Protein AF-A0A3M0YVA6-F1 (afdb_monomer)

Foldseek 3Di:
DAEAEAEQCAQVVVVVVVVVVVCVVVPGDAYEYAENLHFDHDHSPNSLVVCVVGHDAYAYDPLLCVLLPNDPLVVDDPVRSVRSVVRNVVDDPVSSVVSVPHHYD

Secondary structure (DSSP, 8-state):
--EEEE---TT-HHHHHHHHHHHHHHT-SEEEE-S--SSSSS-HHHHHHHHHHH--EE---HHHHHHTTSS-GGGS-HHHHHHHHHHHTT--HHHHHHHHHS---

Sequence (105 aa):
MRYALVSDLHANIQAWNAVFQDILNIGVDQIVSLGDIVGYGPDPMRVIESCYANVHHFVMGNHDAAACGKMPLKRFSTDSRQIINWTSRQLDDAAIDFLSEQPFV

pLDDT: mean 97.02, std 2.72, range [74.62, 98.69]

Solvent-accessible surface area (backbone atoms only — not comparable to full-atom values): 5646 Å² total; per-residue (Å²): 138,44,75,44,81,45,61,67,46,20,4,35,49,70,62,48,51,54,53,50,52,50,45,60,74,72,63,54,75,43,32,34,38,59,18,17,51,32,40,84,31,93,34,40,59,63,30,48,56,51,41,70,76,67,45,74,42,64,32,39,17,72,48,30,31,35,38,48,66,77,34,72,60,85,81,48,56,75,67,55,37,53,37,32,58,54,44,39,71,66,50,51,71,69,56,33,50,56,52,58,71,37,54,74,130

Nearest PDB structures (foldseek):
  3qfo-assembly1_B  TM=7.700E-01  e=6.243E-06  Streptococcus pneumoniae R6
  2qjc-assembly1_A  TM=7.863E-01  e=1.488E-05  Trypanosoma brucei
  1g5b-assembly2_B  TM=5.453E-01  e=7.390E-05  Lambdavirus lambda
  6uuq-assembly1_A  TM=6.346E-01  e=1.950E-03  Homo sapiens
  1fjm-assembly2_B  TM=5.665E-01  e=6.697E-04  Oryctolagus cuniculus

Structure (mmCIF, N/CA/C/O backbone):
data_AF-A0A3M0YVA6-F1
#
_entry.id   AF-A0A3M0YVA6-F1
#
loop_
_atom_site.group_PDB
_atom_site.id
_atom_site.type_symbol
_atom_site.label_atom_id
_atom_site.label_alt_id
_atom_site.label_comp_id
_atom_site.label_asym_id
_atom_site.label_entity_id
_atom_site.label_seq_id
_atom_site.pdbx_PDB_ins_code
_atom_site.Cartn_x
_atom_site.Cartn_y
_atom_site.Cartn_z
_atom_site.occupancy
_atom_site.B_iso_or_equiv
_atom_site.auth_seq_id
_atom_site.auth_comp_id
_atom_site.auth_asym_id
_atom_site.auth_atom_id
_atom_site.pdbx_PDB_model_num
ATOM 1 N N . MET A 1 1 ? -20.168 4.556 15.934 1.00 90.62 1 MET A N 1
ATOM 2 C CA . MET A 1 1 ? -19.361 3.926 14.880 1.00 90.62 1 MET A CA 1
ATOM 3 C C . MET A 1 1 ? -18.387 4.955 14.332 1.00 90.62 1 MET A C 1
ATOM 5 O O . MET A 1 1 ? -18.834 6.016 13.906 1.00 90.62 1 MET A O 1
ATOM 9 N N . ARG A 1 2 ? -17.084 4.699 14.435 1.00 96.75 2 ARG A N 1
ATOM 10 C CA . ARG A 1 2 ? -15.983 5.571 14.014 1.00 96.75 2 ARG A CA 1
ATOM 11 C C . ARG A 1 2 ? -15.180 4.876 12.922 1.00 96.75 2 ARG A C 1
ATOM 13 O O . ARG A 1 2 ? -14.794 3.723 13.089 1.00 96.75 2 ARG A O 1
ATOM 20 N N . TYR A 1 3 ? -14.906 5.606 11.848 1.00 98.31 3 TYR A N 1
ATOM 21 C CA . TYR A 1 3 ? -14.086 5.141 10.736 1.00 98.31 3 TYR A CA 1
ATOM 22 C C . TYR A 1 3 ? -12.761 5.896 10.717 1.00 98.31 3 TYR A C 1
ATOM 24 O O . TYR A 1 3 ? -12.751 7.117 10.879 1.00 98.31 3 TYR A O 1
ATOM 32 N N . ALA A 1 4 ? -11.669 5.178 10.475 1.00 98.44 4 ALA A N 1
ATOM 33 C CA . ALA A 1 4 ? -10.410 5.765 10.042 1.00 98.44 4 ALA A CA 1
ATOM 34 C C . ALA A 1 4 ? -10.303 5.655 8.519 1.00 98.44 4 ALA A C 1
ATOM 36 O O . ALA A 1 4 ? -10.457 4.569 7.963 1.00 98.44 4 ALA A O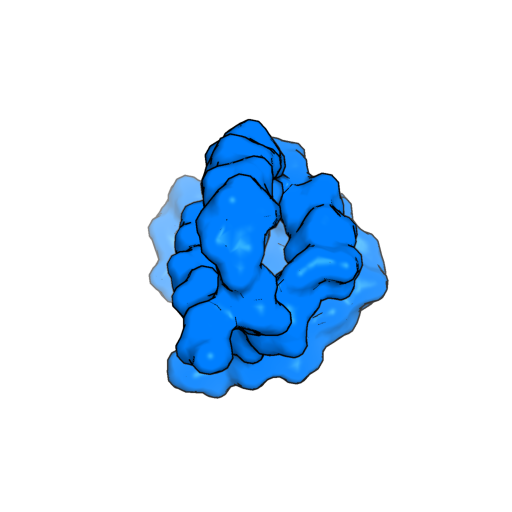 1
ATOM 37 N N . LEU A 1 5 ? -10.037 6.780 7.861 1.00 98.31 5 LEU A N 1
ATOM 38 C CA . LEU A 1 5 ? -9.733 6.842 6.435 1.00 98.31 5 LEU A CA 1
ATOM 39 C C . LEU A 1 5 ? -8.232 7.072 6.294 1.00 98.31 5 LEU A C 1
ATOM 41 O O . LEU A 1 5 ? -7.707 8.035 6.853 1.00 98.31 5 LEU A O 1
ATOM 45 N N . VAL A 1 6 ? -7.556 6.191 5.566 1.00 98.38 6 VAL A N 1
ATOM 46 C CA . VAL A 1 6 ? -6.124 6.299 5.259 1.00 98.38 6 VAL A CA 1
ATOM 47 C C . VAL A 1 6 ? -5.920 6.250 3.753 1.00 98.38 6 VAL A C 1
ATOM 49 O O . VAL A 1 6 ? -6.734 5.670 3.048 1.00 98.38 6 VAL A O 1
ATOM 52 N N . SER A 1 7 ? -4.875 6.892 3.246 1.00 97.88 7 SER A N 1
ATOM 53 C CA . SER A 1 7 ? -4.600 7.019 1.810 1.00 97.88 7 SER A CA 1
ATOM 54 C C . SER A 1 7 ? -3.106 7.212 1.596 1.00 97.88 7 SER A C 1
ATOM 56 O O . SER A 1 7 ? -2.421 7.633 2.533 1.00 97.88 7 SER A O 1
ATOM 58 N N . ASP A 1 8 ? -2.623 6.930 0.387 1.00 98.12 8 ASP A N 1
ATOM 59 C CA . ASP A 1 8 ? -1.268 7.270 -0.065 1.00 98.12 8 ASP A CA 1
ATOM 60 C C . ASP A 1 8 ? -0.183 6.712 0.873 1.00 98.12 8 ASP A C 1
ATOM 62 O O . ASP A 1 8 ? 0.791 7.384 1.225 1.00 98.12 8 ASP A O 1
ATOM 66 N N . LEU A 1 9 ? -0.358 5.460 1.313 1.00 98.06 9 LEU A N 1
ATOM 67 C CA . LEU A 1 9 ? 0.606 4.795 2.196 1.00 98.06 9 LEU A CA 1
ATOM 68 C C . LEU A 1 9 ? 1.959 4.634 1.496 1.00 98.06 9 LEU A C 1
ATOM 70 O O . LEU A 1 9 ? 3.001 4.685 2.149 1.00 98.06 9 LEU A O 1
ATOM 74 N N . HIS A 1 10 ? 1.939 4.420 0.178 1.00 98.31 10 HIS A N 1
ATOM 75 C CA . HIS A 1 10 ? 3.096 4.344 -0.701 1.00 98.31 10 HIS A CA 1
ATOM 76 C C . HIS A 1 10 ? 4.220 3.475 -0.146 1.00 98.31 10 HIS A C 1
ATOM 78 O O . HIS A 1 10 ? 5.370 3.903 -0.114 1.00 98.31 10 HIS A O 1
ATOM 84 N N . ALA A 1 11 ? 3.907 2.257 0.298 1.00 98.19 11 ALA A N 1
ATOM 85 C CA . ALA A 1 11 ? 4.885 1.302 0.819 1.00 98.19 11 ALA A CA 1
ATOM 86 C C . ALA A 1 11 ? 5.754 1.848 1.980 1.00 98.19 11 ALA A C 1
ATOM 88 O O . ALA A 1 11 ? 6.854 1.351 2.236 1.00 98.19 11 ALA A O 1
ATOM 89 N N . ASN A 1 12 ? 5.278 2.878 2.688 1.00 98.50 12 ASN A 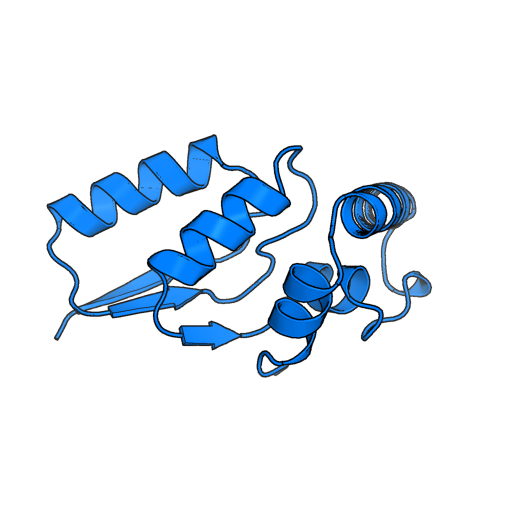N 1
ATOM 90 C CA . ASN A 1 12 ? 5.957 3.481 3.828 1.00 98.50 12 ASN A CA 1
ATOM 91 C C . ASN A 1 12 ? 5.498 2.809 5.127 1.00 98.50 12 ASN A C 1
ATOM 93 O O . ASN A 1 12 ? 4.570 3.261 5.803 1.00 98.50 12 ASN A O 1
ATOM 97 N N . ILE A 1 13 ? 6.163 1.709 5.481 1.00 98.38 13 ILE A N 1
ATOM 98 C CA . ILE A 1 13 ? 5.803 0.916 6.660 1.00 98.38 13 ILE A CA 1
ATOM 99 C C . ILE A 1 13 ? 5.946 1.705 7.968 1.00 98.38 13 ILE A C 1
ATOM 101 O O . ILE A 1 13 ? 5.184 1.494 8.908 1.00 98.38 13 ILE A O 1
ATOM 105 N N . GLN A 1 14 ? 6.888 2.645 8.043 1.00 98.38 14 GLN A N 1
ATOM 106 C CA . GLN A 1 14 ? 7.119 3.465 9.230 1.00 98.38 14 GLN A CA 1
ATOM 107 C C . GLN A 1 14 ? 5.955 4.438 9.453 1.00 98.38 14 GLN A C 1
ATOM 109 O O . GLN A 1 14 ? 5.453 4.538 10.573 1.00 98.38 14 GLN A O 1
ATOM 114 N N . ALA A 1 15 ? 5.497 5.112 8.391 1.00 98.38 15 ALA A N 1
ATOM 115 C CA . ALA A 1 15 ? 4.338 6.000 8.450 1.00 98.38 15 ALA A CA 1
ATOM 116 C C . ALA A 1 15 ? 3.050 5.226 8.752 1.00 98.38 15 ALA A C 1
ATOM 118 O O . ALA A 1 15 ? 2.284 5.638 9.624 1.00 98.38 15 ALA A O 1
ATOM 119 N N . TRP A 1 16 ? 2.843 4.079 8.093 1.00 98.56 16 TRP A N 1
ATOM 120 C CA . TRP A 1 16 ? 1.688 3.224 8.359 1.00 98.56 16 TRP A CA 1
ATOM 121 C C . TRP A 1 16 ? 1.646 2.761 9.817 1.00 98.56 16 TRP A C 1
ATOM 123 O O . TRP A 1 16 ? 0.623 2.931 10.471 1.00 98.56 16 TRP A O 1
ATOM 133 N N . ASN A 1 17 ? 2.758 2.266 10.367 1.00 98.56 17 ASN A N 1
ATOM 134 C CA . ASN A 1 17 ? 2.808 1.814 11.759 1.00 98.56 17 ASN A CA 1
ATOM 135 C C . ASN A 1 17 ? 2.484 2.936 12.757 1.00 98.56 17 ASN A C 1
ATOM 137 O O . ASN A 1 17 ? 1.788 2.691 13.741 1.00 98.56 17 ASN A O 1
ATOM 141 N N . ALA A 1 18 ? 2.971 4.157 12.511 1.00 98.69 18 ALA A N 1
ATOM 142 C CA . ALA A 1 18 ? 2.686 5.302 13.373 1.00 98.69 18 ALA A CA 1
ATOM 143 C C . ALA A 1 18 ? 1.187 5.644 13.374 1.00 98.69 18 ALA A C 1
ATOM 145 O O . ALA A 1 18 ? 0.568 5.710 14.434 1.00 98.69 18 ALA A O 1
ATOM 146 N N . VAL A 1 19 ? 0.588 5.777 12.187 1.00 98.38 19 VAL A N 1
ATOM 147 C CA . VAL A 1 19 ? -0.844 6.085 12.043 1.00 98.38 19 VAL A CA 1
ATOM 148 C C . VAL A 1 19 ? -1.711 4.944 12.573 1.00 98.38 19 VAL A C 1
ATOM 150 O O . VAL A 1 19 ? -2.708 5.184 13.248 1.00 98.38 19 VAL A O 1
ATOM 153 N N . PHE A 1 20 ? -1.331 3.694 12.313 1.00 98.50 20 PHE A N 1
ATOM 154 C CA . PHE A 1 20 ? -2.060 2.530 12.797 1.00 98.50 20 PHE A CA 1
ATOM 155 C C . PHE A 1 20 ? -2.082 2.469 14.328 1.00 98.50 20 PHE A C 1
ATOM 157 O O . PHE A 1 20 ? -3.129 2.201 14.916 1.00 98.50 20 PHE A O 1
ATOM 164 N N . GLN A 1 21 ? -0.972 2.800 14.992 1.00 98.44 21 GLN A N 1
ATOM 165 C CA . GLN A 1 21 ? -0.942 2.878 16.451 1.00 98.44 21 GLN A CA 1
ATOM 166 C C . GLN A 1 21 ? -1.897 3.953 16.992 1.00 98.44 21 GLN A C 1
ATOM 168 O O . GLN A 1 21 ? -2.599 3.709 17.976 1.00 98.44 21 GLN A O 1
ATOM 173 N N . ASP A 1 22 ? -1.973 5.116 16.343 1.00 98.31 22 ASP A N 1
ATOM 174 C CA . ASP A 1 22 ? -2.922 6.169 16.720 1.00 98.31 22 ASP A CA 1
ATOM 175 C C . ASP A 1 22 ? -4.374 5.721 16.522 1.00 98.31 22 ASP A C 1
ATOM 177 O O . ASP A 1 22 ? -5.222 5.935 17.392 1.00 98.31 22 ASP A O 1
ATOM 181 N N . ILE A 1 23 ? -4.654 5.031 15.415 1.00 98.38 23 ILE A N 1
ATOM 182 C CA . ILE A 1 23 ? -5.963 4.441 15.123 1.00 98.38 23 ILE A CA 1
ATOM 183 C C . ILE A 1 23 ? -6.388 3.467 16.235 1.00 98.38 23 ILE A C 1
ATOM 185 O O . ILE A 1 23 ? -7.525 3.543 16.716 1.00 98.38 23 ILE A O 1
ATOM 189 N N . LEU A 1 24 ? -5.478 2.591 16.678 1.00 97.12 24 LEU A N 1
ATOM 190 C CA . LEU A 1 24 ? -5.725 1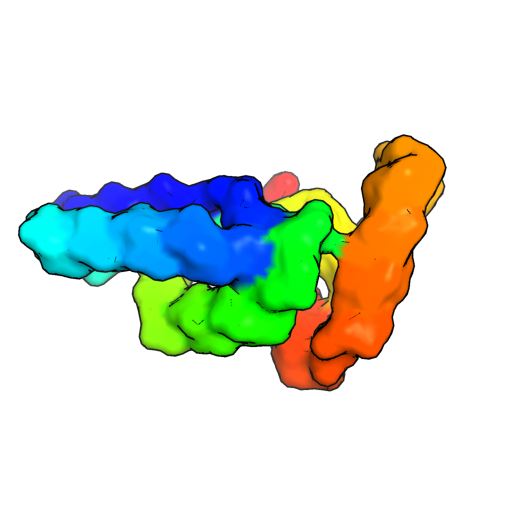.662 17.785 1.00 97.12 24 LEU A CA 1
ATOM 191 C C . LEU A 1 24 ? -5.996 2.405 19.100 1.00 97.12 24 LEU A C 1
ATOM 193 O O . LEU A 1 24 ? -6.935 2.061 19.816 1.00 97.12 24 LEU A O 1
ATOM 197 N N . ASN A 1 25 ? -5.223 3.452 19.399 1.00 98.19 25 ASN A N 1
ATOM 198 C CA . ASN A 1 25 ? -5.380 4.245 20.622 1.00 98.19 25 ASN A CA 1
ATOM 199 C C . ASN A 1 25 ? -6.715 5.012 20.667 1.00 98.19 25 ASN A C 1
ATOM 201 O O . ASN A 1 25 ? -7.297 5.183 21.738 1.00 98.19 25 ASN A O 1
ATOM 205 N N . ILE A 1 26 ? -7.216 5.473 19.516 1.00 97.75 26 ILE A N 1
ATOM 206 C CA . ILE A 1 26 ? -8.512 6.165 19.397 1.00 97.75 26 ILE A CA 1
ATOM 207 C C . ILE A 1 26 ? -9.694 5.192 19.563 1.00 97.75 26 ILE A C 1
ATOM 209 O O . ILE A 1 26 ? -10.796 5.622 19.931 1.00 97.75 26 ILE A O 1
ATOM 213 N N . GLY A 1 27 ? -9.479 3.899 19.296 1.00 96.31 27 GLY A N 1
ATOM 214 C CA . GLY A 1 27 ? -10.515 2.869 19.326 1.00 96.31 27 GLY A CA 1
ATOM 215 C C . GLY A 1 27 ? -11.533 3.055 18.202 1.00 96.31 27 GLY A C 1
ATOM 216 O O . GLY A 1 27 ? -12.723 3.235 18.467 1.00 96.31 27 GLY A O 1
ATOM 217 N N . VAL A 1 28 ? -11.070 3.099 16.947 1.00 97.88 28 VAL A N 1
ATOM 218 C CA . VAL A 1 28 ? -11.978 3.121 15.787 1.00 97.88 28 VAL A CA 1
ATOM 219 C C . VAL A 1 28 ? -12.604 1.747 15.557 1.00 97.88 28 VAL A C 1
ATOM 221 O O . VAL A 1 28 ? -12.014 0.725 15.892 1.00 97.88 28 VAL A O 1
ATOM 224 N N . ASP A 1 29 ? -13.783 1.726 14.940 1.00 98.06 29 ASP A N 1
ATOM 225 C CA . ASP A 1 29 ? -14.501 0.482 14.665 1.00 98.06 29 ASP A CA 1
ATOM 226 C C . ASP A 1 29 ? -14.082 -0.140 13.330 1.00 98.06 29 ASP A C 1
ATOM 228 O O . ASP A 1 29 ? -14.129 -1.356 13.185 1.00 98.06 29 ASP A O 1
ATOM 232 N N . GLN A 1 30 ? -13.726 0.682 12.337 1.00 98.44 30 GLN A N 1
ATOM 233 C CA . GLN A 1 30 ? -13.435 0.254 10.966 1.00 98.44 30 GLN A CA 1
ATOM 234 C C . GLN A 1 30 ? -12.334 1.124 10.349 1.00 98.44 30 GLN A C 1
ATOM 236 O O . GLN A 1 30 ? -12.268 2.332 10.598 1.00 98.44 30 GLN A O 1
ATOM 241 N N . ILE A 1 31 ? -11.502 0.525 9.497 1.00 98.69 31 ILE A N 1
ATOM 242 C CA . ILE A 1 31 ? -10.442 1.219 8.753 1.00 98.69 31 ILE A CA 1
ATOM 243 C C . ILE A 1 31 ? -10.692 1.036 7.260 1.00 98.69 31 ILE A C 1
ATOM 245 O O . ILE A 1 31 ? -10.901 -0.087 6.801 1.00 98.69 31 ILE A O 1
ATOM 249 N N . VAL A 1 32 ? -10.644 2.134 6.515 1.00 98.56 32 VAL A N 1
ATOM 250 C CA . VAL A 1 32 ? -10.808 2.165 5.063 1.00 98.56 32 VAL A CA 1
ATOM 251 C C . VAL A 1 32 ? -9.547 2.753 4.445 1.00 98.56 32 VAL A C 1
ATOM 253 O O . VAL A 1 32 ? -9.166 3.874 4.783 1.00 98.56 32 VAL A O 1
ATOM 256 N N . SER A 1 33 ? -8.916 2.010 3.541 1.00 98.25 33 SER A N 1
ATOM 257 C CA . SER A 1 33 ? -7.828 2.526 2.714 1.00 98.25 33 SER A CA 1
ATOM 258 C C . SER A 1 33 ? -8.371 3.052 1.390 1.00 98.25 33 SER A C 1
ATOM 260 O O . SER A 1 33 ? -9.144 2.375 0.710 1.00 98.25 33 SER A O 1
ATOM 262 N N . LEU A 1 34 ? -7.958 4.263 1.030 1.00 98.12 34 LEU A N 1
ATOM 263 C CA . LEU A 1 34 ? -8.299 4.937 -0.218 1.00 98.12 34 LEU A CA 1
ATOM 264 C C . LEU A 1 34 ? -7.313 4.624 -1.354 1.00 98.12 34 LEU A C 1
ATOM 266 O O . LEU A 1 34 ? -7.420 5.199 -2.435 1.00 98.12 34 LEU A O 1
ATOM 270 N N . GLY A 1 35 ? -6.403 3.678 -1.118 1.00 97.38 35 GLY A N 1
ATOM 271 C CA . GLY A 1 35 ? -5.474 3.173 -2.115 1.00 97.38 35 GLY A CA 1
ATOM 272 C C . GLY A 1 35 ? -4.099 3.820 -2.044 1.00 97.38 35 GLY A C 1
ATOM 273 O O . GLY A 1 35 ? -3.726 4.449 -1.050 1.00 97.38 35 GLY A O 1
ATOM 274 N N . ASP A 1 36 ? -3.332 3.573 -3.101 1.00 98.06 36 ASP A N 1
ATOM 275 C CA . ASP A 1 36 ? -1.899 3.835 -3.186 1.00 98.06 36 ASP A CA 1
ATOM 276 C C . ASP A 1 36 ? -1.169 3.205 -1.991 1.00 98.06 36 ASP A C 1
ATOM 278 O O . ASP A 1 36 ? -0.323 3.811 -1.331 1.00 98.06 36 ASP A O 1
ATOM 282 N N . ILE A 1 37 ? -1.524 1.944 -1.713 1.00 98.31 37 ILE A N 1
ATOM 283 C CA . ILE A 1 37 ? -0.889 1.097 -0.697 1.00 98.31 37 ILE A CA 1
ATOM 284 C C . ILE A 1 37 ? 0.579 0.896 -1.060 1.00 98.31 37 ILE A C 1
ATOM 286 O O . ILE A 1 37 ? 1.453 0.966 -0.192 1.00 98.31 37 ILE A O 1
ATOM 290 N N . VAL A 1 38 ? 0.856 0.686 -2.348 1.00 98.19 38 VAL A N 1
ATOM 291 C CA . VAL A 1 38 ? 2.213 0.580 -2.885 1.00 98.19 38 VAL A CA 1
ATOM 292 C C . VAL A 1 38 ? 2.649 1.855 -3.610 1.00 98.19 38 VAL A C 1
ATOM 294 O O . VAL A 1 38 ? 1.869 2.777 -3.849 1.00 98.19 38 VAL A O 1
ATOM 297 N N . GLY A 1 39 ? 3.935 1.951 -3.946 1.00 94.44 39 GLY A N 1
ATOM 298 C CA . GLY A 1 39 ? 4.476 3.104 -4.658 1.00 94.44 39 GLY A CA 1
ATOM 299 C C . GLY A 1 39 ? 5.911 3.404 -4.259 1.00 94.44 39 GLY A C 1
ATOM 300 O O . GLY A 1 39 ? 6.794 2.584 -4.456 1.00 94.44 39 GLY A O 1
ATOM 301 N N . TYR A 1 40 ? 6.148 4.610 -3.753 1.00 95.31 40 TYR A N 1
ATOM 302 C CA . TYR A 1 40 ? 7.493 5.174 -3.597 1.00 95.31 40 TYR A CA 1
ATOM 303 C C . TYR A 1 40 ? 8.353 4.534 -2.503 1.00 95.31 40 TYR A C 1
ATOM 305 O O . TYR A 1 40 ? 9.580 4.604 -2.574 1.00 95.31 40 TYR A O 1
ATOM 313 N N . GLY A 1 41 ? 7.731 3.957 -1.481 1.00 96.12 41 GLY A N 1
ATOM 314 C CA . GLY A 1 41 ? 8.409 3.390 -0.326 1.00 96.12 41 GLY A CA 1
ATOM 315 C C . GLY A 1 41 ? 9.051 2.025 -0.593 1.00 96.12 41 GLY A C 1
ATOM 316 O O . GLY A 1 41 ? 8.677 1.312 -1.525 1.00 96.12 41 GLY A O 1
ATOM 317 N N . PRO A 1 42 ? 10.031 1.643 0.238 1.00 96.75 42 PRO A N 1
ATOM 318 C CA . PRO A 1 42 ? 10.851 0.459 0.006 1.00 96.75 42 PRO A CA 1
ATOM 319 C C . PRO A 1 42 ? 10.220 -0.849 0.508 1.00 96.75 42 PRO A C 1
ATOM 321 O O . PRO A 1 42 ? 10.768 -1.913 0.235 1.00 96.75 42 PRO A O 1
ATOM 324 N N . ASP A 1 43 ? 9.102 -0.801 1.239 1.00 98.12 43 ASP A N 1
ATOM 325 C CA . ASP A 1 43 ? 8.540 -1.959 1.947 1.00 98.12 43 ASP A CA 1
ATOM 326 C C . ASP A 1 43 ? 7.116 -2.338 1.461 1.00 98.12 43 ASP A C 1
ATOM 328 O O . ASP A 1 43 ? 6.202 -2.457 2.283 1.00 98.12 43 ASP A O 1
ATOM 332 N N . PRO A 1 44 ? 6.869 -2.544 0.146 1.00 98.19 44 PRO A N 1
ATOM 333 C CA . PRO A 1 44 ? 5.513 -2.748 -0.374 1.00 98.19 44 PRO A CA 1
ATOM 334 C C . PRO A 1 44 ? 4.832 -3.989 0.209 1.00 98.19 44 PRO A C 1
ATOM 336 O O . PRO A 1 44 ? 3.686 -3.900 0.641 1.00 98.19 44 PRO A O 1
ATOM 339 N N . MET A 1 45 ? 5.547 -5.115 0.308 1.00 98.44 45 MET A N 1
ATOM 340 C CA . MET A 1 45 ? 4.984 -6.354 0.858 1.00 98.44 45 MET A CA 1
ATOM 341 C C . MET A 1 45 ? 4.597 -6.209 2.329 1.00 98.44 45 MET A C 1
ATOM 343 O O . MET A 1 45 ? 3.502 -6.602 2.712 1.00 98.44 45 MET A O 1
ATOM 347 N N . ARG A 1 46 ? 5.431 -5.556 3.148 1.00 98.44 46 ARG A N 1
ATOM 348 C CA . ARG A 1 46 ? 5.130 -5.369 4.577 1.00 98.44 46 ARG A CA 1
ATOM 349 C C . ARG A 1 46 ? 3.899 -4.495 4.794 1.00 98.44 46 ARG A C 1
ATOM 351 O O . ARG A 1 46 ? 3.138 -4.729 5.732 1.00 98.44 46 ARG A O 1
ATOM 358 N N . VAL A 1 47 ? 3.720 -3.474 3.954 1.00 98.62 47 VAL A N 1
ATOM 359 C CA . VAL A 1 47 ? 2.526 -2.626 4.008 1.00 98.62 47 VAL A CA 1
ATOM 360 C C . VAL A 1 47 ? 1.300 -3.411 3.551 1.00 98.62 47 VAL A C 1
ATOM 362 O O . VAL A 1 47 ? 0.305 -3.390 4.267 1.00 98.62 47 VAL A O 1
ATOM 365 N N . ILE A 1 48 ? 1.373 -4.160 2.444 1.00 98.38 48 ILE A N 1
ATOM 366 C CA . ILE A 1 48 ? 0.264 -5.014 1.983 1.00 98.38 48 ILE A CA 1
ATOM 367 C C . ILE A 1 48 ? -0.140 -6.021 3.061 1.00 98.38 48 ILE A C 1
ATOM 369 O O . ILE A 1 48 ? -1.313 -6.074 3.410 1.00 98.38 48 ILE A O 1
ATOM 373 N N . GLU A 1 49 ? 0.805 -6.774 3.627 1.00 98.38 49 GLU A N 1
ATOM 374 C CA . GLU A 1 49 ? 0.537 -7.769 4.674 1.00 98.38 49 GLU A CA 1
ATOM 375 C C . GLU A 1 49 ? -0.153 -7.139 5.890 1.00 98.38 49 GLU A C 1
ATOM 377 O O . GLU A 1 49 ? -1.145 -7.659 6.405 1.00 98.38 49 GLU A O 1
ATOM 382 N N . SER A 1 50 ? 0.349 -5.986 6.341 1.00 98.31 50 SER A N 1
ATOM 383 C CA . SER A 1 50 ? -0.230 -5.280 7.479 1.00 98.31 50 SER A CA 1
ATOM 384 C C . SER A 1 50 ? -1.617 -4.724 7.162 1.00 98.31 50 SER A C 1
ATOM 386 O O . SER A 1 50 ? -2.533 -4.860 7.974 1.00 98.31 50 SER A O 1
ATOM 388 N N . CYS A 1 51 ? -1.806 -4.135 5.982 1.00 98.06 51 CYS A N 1
ATOM 389 C CA . CYS A 1 51 ? -3.106 -3.658 5.540 1.00 98.06 51 CYS A CA 1
ATOM 390 C C . CYS A 1 51 ? -4.104 -4.809 5.414 1.00 98.06 51 CYS A C 1
ATOM 392 O O . CYS A 1 51 ? -5.193 -4.710 5.962 1.00 98.06 51 CYS A O 1
ATOM 394 N N . TYR A 1 52 ? -3.725 -5.916 4.781 1.00 96.69 52 TYR A N 1
ATOM 395 C CA . TYR A 1 52 ? -4.567 -7.101 4.632 1.00 96.69 52 TYR A CA 1
ATOM 396 C C . TYR A 1 52 ? -5.061 -7.637 5.984 1.00 96.69 52 TYR A C 1
ATOM 398 O O . TYR A 1 52 ? -6.216 -8.030 6.117 1.00 96.69 52 TYR A O 1
ATOM 406 N N . ALA A 1 53 ? -4.208 -7.609 7.012 1.00 97.69 53 ALA A N 1
ATOM 407 C CA . ALA A 1 53 ? -4.564 -8.086 8.345 1.00 97.69 53 ALA A CA 1
ATOM 408 C C . ALA A 1 53 ? -5.450 -7.121 9.159 1.00 97.69 53 ALA A C 1
ATOM 410 O O . ALA A 1 53 ? -6.116 -7.568 10.091 1.00 97.69 53 ALA A O 1
ATOM 411 N N . ASN A 1 54 ? -5.434 -5.814 8.868 1.00 97.94 54 ASN A N 1
ATOM 412 C CA . ASN A 1 54 ? -5.984 -4.797 9.782 1.00 97.94 54 ASN A CA 1
ATOM 413 C C . ASN A 1 54 ? -6.985 -3.819 9.144 1.00 97.94 54 ASN A C 1
ATOM 415 O O . ASN A 1 54 ? -7.777 -3.191 9.849 1.00 97.94 54 ASN A O 1
ATOM 419 N N . VAL A 1 55 ? -6.954 -3.647 7.825 1.00 98.38 55 VAL A N 1
ATOM 420 C CA . VAL A 1 55 ? -7.837 -2.738 7.089 1.00 98.38 55 VAL A CA 1
ATOM 421 C C . VAL A 1 55 ? -9.061 -3.509 6.600 1.00 98.38 55 VAL A C 1
ATOM 423 O O . VAL A 1 55 ? -8.961 -4.636 6.132 1.00 98.38 55 VAL A O 1
ATOM 426 N N . HIS A 1 56 ? -10.236 -2.898 6.738 1.00 98.38 56 HIS A N 1
ATOM 427 C CA . HIS A 1 56 ? -11.521 -3.568 6.527 1.00 98.38 56 HIS A CA 1
ATOM 428 C C . HIS A 1 56 ? -12.038 -3.389 5.101 1.00 98.38 56 HIS A C 1
ATOM 430 O O . HIS A 1 56 ? -12.699 -4.268 4.550 1.00 98.38 56 HIS A O 1
ATOM 436 N N . HIS A 1 57 ? -11.759 -2.227 4.511 1.00 98.00 57 HIS A N 1
ATOM 437 C CA . HIS A 1 57 ? -12.225 -1.867 3.181 1.00 98.00 57 HIS A CA 1
ATOM 438 C C . HIS A 1 57 ? -11.127 -1.156 2.406 1.00 98.00 57 HIS A C 1
ATOM 440 O O . HIS A 1 57 ? -10.348 -0.388 2.972 1.00 98.00 57 HIS A O 1
ATOM 446 N N . PHE A 1 58 ? -11.118 -1.373 1.099 1.00 98.25 58 PHE A N 1
ATOM 447 C CA . PHE A 1 58 ? -10.128 -0.815 0.200 1.00 98.25 58 PHE A CA 1
ATOM 448 C C . PHE A 1 58 ? -10.812 -0.242 -1.031 1.00 98.25 58 PHE A C 1
ATOM 450 O O . PHE A 1 58 ? -11.801 -0.791 -1.522 1.00 98.25 58 PHE A O 1
ATOM 457 N N . VAL A 1 59 ? -10.237 0.827 -1.556 1.00 97.81 59 VAL A N 1
ATOM 458 C CA . VAL A 1 59 ? -10.294 1.125 -2.983 1.00 97.81 59 VAL A CA 1
ATOM 459 C C . VAL A 1 59 ? -8.872 1.139 -3.526 1.00 97.81 59 VAL A C 1
ATOM 461 O O . VAL A 1 59 ? -7.908 1.341 -2.790 1.00 97.81 59 VAL A O 1
ATOM 464 N N . MET A 1 60 ? -8.747 0.856 -4.811 1.00 97.12 60 MET A N 1
ATOM 465 C CA . MET A 1 60 ? -7.477 0.795 -5.514 1.00 97.12 60 MET A CA 1
ATOM 466 C C . MET A 1 60 ? -7.027 2.206 -5.893 1.00 97.12 60 MET A C 1
ATOM 468 O O . MET A 1 60 ? -7.795 2.962 -6.489 1.00 97.12 60 MET A O 1
ATOM 472 N N . GLY A 1 61 ? -5.775 2.544 -5.594 1.00 97.44 61 GLY A N 1
ATOM 473 C CA . GLY A 1 61 ? -5.152 3.765 -6.096 1.00 97.44 61 GLY A CA 1
ATOM 474 C C . GLY A 1 61 ? -4.545 3.572 -7.487 1.00 97.44 61 GLY A C 1
ATOM 475 O O . GLY A 1 61 ? -4.465 2.458 -8.018 1.00 97.44 61 GLY A O 1
ATOM 476 N N . ASN A 1 62 ? -4.099 4.651 -8.128 1.00 97.38 62 ASN A N 1
ATOM 477 C CA . ASN A 1 62 ? -3.473 4.548 -9.447 1.00 97.38 62 ASN A CA 1
ATOM 478 C C . ASN A 1 62 ? -2.120 3.825 -9.392 1.00 97.38 62 ASN A C 1
ATOM 480 O O . ASN A 1 62 ? -1.794 3.112 -10.344 1.00 97.38 62 ASN A O 1
ATOM 484 N N . HIS A 1 63 ? -1.343 3.972 -8.316 1.00 97.44 63 HIS A N 1
ATOM 485 C CA . HIS A 1 63 ? -0.091 3.232 -8.143 1.00 97.44 63 HIS A CA 1
ATOM 486 C C . HIS A 1 63 ? -0.350 1.739 -7.950 1.00 97.44 63 HIS A C 1
ATOM 488 O O . HIS A 1 63 ? 0.342 0.936 -8.576 1.00 97.44 63 HIS A O 1
ATOM 494 N N . ASP A 1 64 ? -1.379 1.371 -7.185 1.00 97.81 64 ASP A N 1
ATOM 495 C CA . ASP A 1 64 ? -1.803 -0.025 -7.029 1.00 97.81 64 ASP A CA 1
ATOM 496 C C . ASP A 1 64 ? -2.224 -0.617 -8.381 1.00 97.81 64 ASP A C 1
ATOM 498 O O . ASP A 1 64 ? -1.714 -1.658 -8.800 1.00 97.81 64 ASP A O 1
ATOM 502 N N . ALA A 1 65 ? -3.086 0.102 -9.111 1.00 97.88 65 ALA A N 1
ATOM 503 C CA . ALA A 1 65 ? -3.571 -0.299 -10.429 1.00 97.88 65 ALA A CA 1
ATOM 504 C C . ALA A 1 65 ? -2.428 -0.484 -11.432 1.00 97.88 65 ALA A C 1
ATOM 506 O O . ALA A 1 65 ? -2.446 -1.390 -12.264 1.00 97.88 65 ALA A O 1
ATOM 507 N N . ALA A 1 66 ? -1.428 0.394 -11.394 1.00 97.38 66 ALA A N 1
ATOM 508 C CA . ALA A 1 66 ? -0.263 0.287 -12.255 1.00 97.38 66 ALA A CA 1
ATOM 509 C C . ALA A 1 66 ? 0.645 -0.876 -11.841 1.00 97.38 66 ALA A C 1
ATOM 511 O O . ALA A 1 66 ? 1.139 -1.594 -12.711 1.00 97.38 66 ALA A O 1
ATOM 512 N N . ALA A 1 67 ? 0.827 -1.088 -10.535 1.00 97.31 67 ALA A N 1
ATOM 513 C CA . ALA A 1 67 ? 1.678 -2.142 -10.005 1.00 97.31 67 ALA A CA 1
ATOM 514 C C . ALA A 1 67 ? 1.136 -3.548 -10.311 1.00 97.31 67 ALA A C 1
ATOM 516 O O . ALA A 1 67 ? 1.931 -4.427 -10.645 1.00 97.31 67 ALA A O 1
ATOM 517 N N . CYS A 1 68 ? -0.190 -3.739 -10.276 1.00 96.69 68 CYS A N 1
ATOM 518 C CA . CYS A 1 68 ? -0.865 -4.996 -10.630 1.00 96.69 68 CYS A CA 1
ATOM 519 C C . CYS A 1 68 ? -1.222 -5.115 -12.128 1.00 96.69 68 CYS A C 1
ATOM 521 O O . CYS A 1 68 ? -1.926 -6.035 -12.539 1.00 96.69 68 CYS A O 1
ATOM 523 N N . GLY A 1 69 ? -0.760 -4.184 -12.972 1.00 95.56 69 GLY A N 1
ATOM 524 C CA . GLY A 1 69 ? -0.928 -4.256 -14.429 1.00 95.56 69 GLY A CA 1
ATOM 525 C C . GLY A 1 69 ? -2.298 -3.827 -14.973 1.00 95.56 69 GLY A C 1
ATOM 526 O O . GLY A 1 69 ? -2.521 -3.900 -16.182 1.00 95.56 69 GLY A O 1
ATOM 527 N N . LYS A 1 70 ? -3.204 -3.318 -14.132 1.00 95.62 70 LYS A N 1
ATOM 528 C CA . LYS A 1 70 ? -4.505 -2.761 -14.547 1.00 95.62 70 LYS A CA 1
ATOM 529 C C . LYS A 1 70 ? -4.420 -1.366 -15.167 1.00 95.62 70 LYS A C 1
ATOM 531 O O . LYS A 1 70 ? -5.334 -0.960 -15.885 1.00 95.62 70 LYS A O 1
ATOM 536 N N . MET A 1 71 ? -3.333 -0.628 -14.936 1.00 95.75 71 MET A N 1
ATOM 537 C CA . MET A 1 71 ? -3.106 0.692 -15.529 1.00 95.75 71 MET A CA 1
ATOM 538 C C . MET A 1 71 ? -1.801 0.743 -16.338 1.00 95.75 71 MET A C 1
ATOM 540 O O . MET A 1 71 ? -0.745 0.354 -15.846 1.00 95.75 71 MET A O 1
ATOM 544 N N . PRO A 1 72 ? -1.814 1.291 -17.570 1.00 94.81 72 PRO A N 1
ATOM 545 C CA . PRO A 1 72 ? -0.598 1.395 -18.362 1.00 94.81 72 PRO A CA 1
ATOM 546 C C . PRO A 1 72 ? 0.351 2.466 -17.804 1.00 94.81 72 PRO A C 1
ATOM 548 O O . PRO A 1 72 ? -0.014 3.638 -17.673 1.00 94.81 72 PRO A O 1
ATOM 551 N N . LEU A 1 73 ? 1.621 2.091 -17.621 1.00 93.44 73 LEU A N 1
ATOM 552 C CA . LEU A 1 73 ? 2.687 2.950 -17.084 1.00 93.44 73 LEU A CA 1
ATOM 553 C C . LEU A 1 73 ? 2.900 4.264 -17.853 1.00 93.44 73 LEU A C 1
ATOM 555 O O . LEU A 1 73 ? 3.394 5.238 -17.292 1.00 93.44 73 LEU A 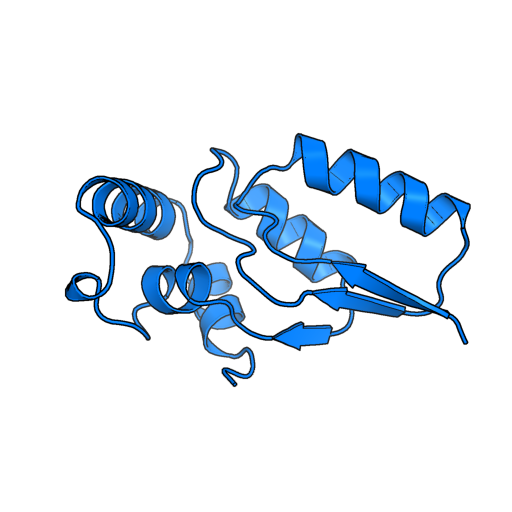O 1
ATOM 559 N N . LYS A 1 74 ? 2.485 4.348 -19.125 1.00 93.56 74 LYS A N 1
ATOM 560 C CA . LYS A 1 74 ? 2.594 5.571 -19.947 1.00 93.56 74 LYS A CA 1
ATOM 561 C C . LYS A 1 74 ? 1.896 6.801 -19.346 1.00 93.56 74 LYS A C 1
ATOM 563 O O . LYS A 1 74 ? 2.215 7.914 -19.747 1.00 93.56 74 LYS A O 1
ATOM 568 N N . ARG A 1 75 ? 0.961 6.604 -18.408 1.00 90.75 75 ARG A N 1
ATOM 569 C CA . ARG A 1 75 ? 0.258 7.679 -17.687 1.00 90.75 75 ARG A CA 1
ATOM 570 C C . ARG A 1 75 ? 1.098 8.344 -16.591 1.00 90.75 75 ARG A C 1
ATOM 572 O O . ARG A 1 75 ? 0.732 9.413 -16.125 1.00 90.75 75 ARG A O 1
ATOM 579 N N . PHE A 1 76 ? 2.214 7.733 -16.211 1.00 95.12 76 PHE 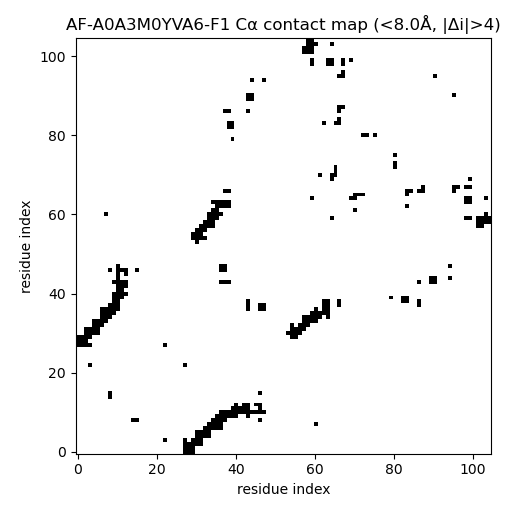A N 1
ATOM 580 C CA . PHE A 1 76 ? 3.064 8.177 -15.111 1.00 95.12 76 PHE A CA 1
ATOM 581 C C . PHE A 1 76 ? 4.300 8.922 -15.619 1.00 95.12 76 PHE A C 1
ATOM 583 O O . PHE A 1 76 ? 4.715 8.728 -16.769 1.00 95.12 76 PHE A O 1
ATOM 590 N N . SER A 1 77 ? 4.908 9.745 -14.759 1.00 96.06 77 SER A N 1
ATOM 591 C CA . SER A 1 77 ? 6.216 10.359 -15.019 1.00 96.06 77 SER A CA 1
ATOM 592 C C . SER A 1 77 ? 7.313 9.296 -15.125 1.00 96.06 77 SER A C 1
ATOM 594 O O . SER A 1 77 ? 7.139 8.171 -14.659 1.00 96.06 77 SER A O 1
ATOM 596 N N . THR A 1 78 ? 8.451 9.632 -15.735 1.00 95.81 78 THR A N 1
ATOM 597 C CA . THR A 1 78 ? 9.579 8.697 -15.892 1.00 95.81 78 THR A CA 1
ATOM 598 C C . THR A 1 78 ? 10.005 8.083 -14.558 1.00 95.81 78 THR A C 1
ATOM 600 O O . THR A 1 78 ? 10.118 6.861 -14.470 1.00 95.81 78 THR A O 1
ATOM 603 N N . ASP A 1 79 ? 10.148 8.905 -13.520 1.00 95.06 79 ASP A N 1
ATOM 604 C CA . ASP A 1 79 ? 10.579 8.459 -12.192 1.00 95.06 79 ASP A CA 1
ATOM 605 C C . ASP A 1 79 ? 9.533 7.538 -11.556 1.00 95.06 79 ASP A C 1
ATOM 607 O O . ASP A 1 79 ? 9.847 6.431 -11.121 1.00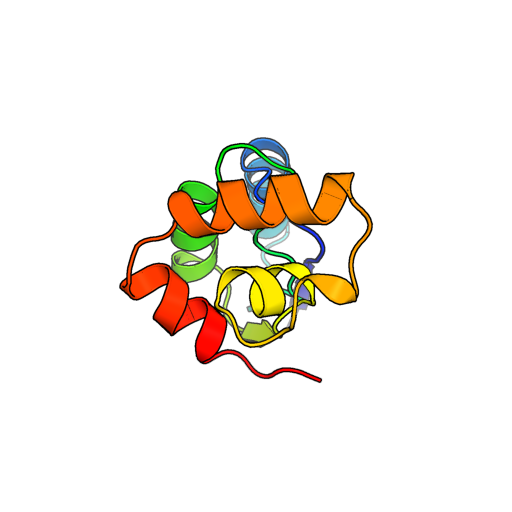 95.06 79 ASP A O 1
ATOM 611 N N . SER A 1 80 ? 8.255 7.926 -11.622 1.00 95.12 80 SER A N 1
ATOM 612 C CA . SER A 1 80 ? 7.147 7.102 -11.123 1.00 95.12 80 SER A CA 1
ATOM 613 C C . SER A 1 80 ? 7.093 5.741 -11.819 1.00 95.12 80 SER A C 1
ATOM 615 O O . SER A 1 80 ? 6.864 4.725 -11.172 1.00 95.12 80 SER A O 1
ATOM 617 N N . ARG A 1 81 ? 7.351 5.676 -13.134 1.00 96.62 81 ARG A N 1
ATOM 618 C CA . ARG A 1 81 ? 7.395 4.398 -13.866 1.00 96.62 81 ARG A CA 1
ATOM 619 C C . ARG A 1 81 ? 8.522 3.496 -13.391 1.00 96.62 81 ARG A C 1
ATOM 621 O O . ARG A 1 81 ? 8.329 2.286 -13.337 1.00 96.62 81 ARG A O 1
ATOM 628 N N . GLN A 1 82 ? 9.699 4.049 -13.107 1.00 96.81 82 GLN A N 1
ATOM 629 C CA . GLN A 1 82 ? 10.825 3.261 -12.598 1.00 96.81 82 GLN A CA 1
ATOM 630 C C . GLN A 1 82 ? 10.482 2.652 -11.239 1.00 96.81 82 GLN A C 1
ATOM 632 O O . GLN A 1 82 ? 10.718 1.466 -11.018 1.00 96.81 82 GLN A O 1
ATOM 637 N N . ILE A 1 83 ? 9.851 3.448 -10.381 1.00 96.69 83 ILE A N 1
ATOM 638 C CA . ILE A 1 83 ? 9.422 3.046 -9.044 1.00 96.69 83 ILE A CA 1
ATOM 639 C C . ILE A 1 83 ? 8.322 1.992 -9.107 1.00 96.69 83 ILE A C 1
ATOM 641 O O . ILE A 1 83 ? 8.436 0.964 -8.446 1.00 96.69 83 ILE A O 1
ATOM 645 N N . ILE A 1 84 ? 7.298 2.184 -9.942 1.00 97.38 84 ILE A N 1
ATOM 646 C CA . ILE A 1 84 ? 6.234 1.189 -10.117 1.00 97.38 84 ILE 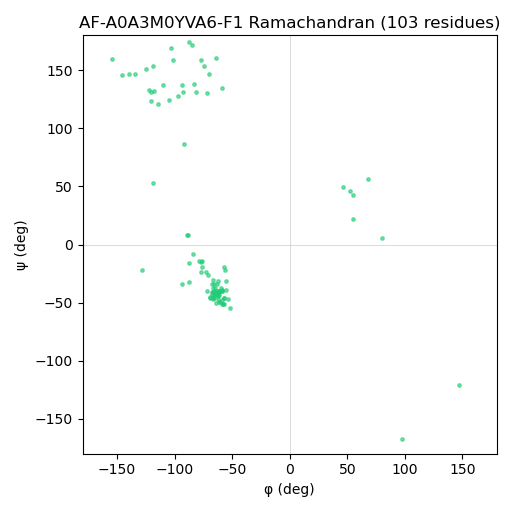A CA 1
ATOM 647 C C . ILE A 1 84 ? 6.817 -0.111 -10.678 1.00 97.38 84 ILE A C 1
ATOM 649 O O . ILE A 1 84 ? 6.536 -1.174 -10.144 1.00 97.38 84 ILE A O 1
ATOM 653 N N . ASN A 1 85 ? 7.696 -0.048 -11.684 1.00 96.81 85 ASN A N 1
ATOM 654 C CA . ASN A 1 85 ? 8.366 -1.242 -12.210 1.00 96.81 85 ASN A CA 1
ATOM 655 C C . ASN A 1 85 ? 9.180 -1.982 -11.144 1.00 96.81 85 ASN A C 1
ATOM 657 O O . ASN A 1 85 ? 9.212 -3.211 -11.139 1.00 96.81 85 ASN A O 1
ATOM 661 N N . TRP A 1 86 ? 9.879 -1.251 -10.275 1.00 97.56 86 TRP A N 1
ATOM 662 C CA . TRP A 1 86 ? 10.609 -1.856 -9.167 1.00 97.56 86 TRP A CA 1
ATOM 663 C C . TRP A 1 86 ? 9.650 -2.493 -8.156 1.00 97.56 86 TRP A C 1
ATOM 665 O O . TRP A 1 86 ? 9.851 -3.648 -7.785 1.00 97.56 86 TRP A O 1
ATOM 675 N N . THR A 1 87 ? 8.584 -1.774 -7.798 1.00 97.38 87 THR A N 1
ATOM 676 C CA . THR A 1 87 ? 7.532 -2.205 -6.869 1.00 97.38 87 THR A CA 1
ATOM 677 C C . THR A 1 87 ? 6.865 -3.482 -7.354 1.00 97.38 87 THR A C 1
ATOM 679 O O . THR A 1 87 ? 6.840 -4.452 -6.612 1.00 97.38 87 THR A O 1
ATOM 682 N N . SER A 1 88 ? 6.418 -3.535 -8.613 1.00 96.75 88 SER A N 1
ATOM 683 C CA . SER A 1 88 ? 5.799 -4.724 -9.213 1.00 96.75 88 SER A CA 1
ATOM 684 C C . SER A 1 88 ? 6.685 -5.966 -9.130 1.00 96.75 88 SER A C 1
ATOM 686 O O . SER A 1 88 ? 6.168 -7.067 -9.026 1.00 96.75 88 SER A O 1
ATOM 688 N N . ARG A 1 89 ? 8.018 -5.814 -9.158 1.00 97.00 89 ARG A N 1
ATOM 689 C CA . ARG A 1 89 ? 8.960 -6.941 -9.015 1.00 97.00 89 ARG A CA 1
ATOM 690 C C . ARG A 1 89 ? 9.127 -7.423 -7.574 1.00 97.00 89 ARG A C 1
ATOM 692 O O . ARG A 1 89 ? 9.727 -8.474 -7.381 1.00 97.00 89 ARG A O 1
ATOM 699 N N . GLN A 1 90 ? 8.684 -6.642 -6.590 1.00 97.94 90 GLN A N 1
ATOM 700 C CA . GLN A 1 90 ? 8.679 -7.046 -5.182 1.00 97.94 90 GLN A CA 1
ATOM 701 C C . GLN A 1 90 ? 7.397 -7.790 -4.798 1.00 97.94 90 GLN A C 1
ATOM 703 O O . GLN A 1 90 ? 7.364 -8.396 -3.733 1.00 97.94 90 GLN A O 1
ATOM 708 N N . LEU A 1 91 ? 6.348 -7.697 -5.621 1.00 97.88 91 LEU A N 1
ATOM 709 C CA . LEU A 1 91 ? 5.053 -8.306 -5.344 1.00 97.88 91 LEU A CA 1
ATOM 710 C C . LEU A 1 91 ? 5.054 -9.774 -5.760 1.00 97.88 91 LEU A C 1
ATOM 712 O O . LEU A 1 91 ? 5.558 -10.120 -6.830 1.00 97.88 91 LEU A O 1
ATOM 716 N N . ASP A 1 92 ? 4.468 -10.617 -4.918 1.00 98.00 92 ASP A N 1
ATOM 717 C CA . ASP A 1 92 ? 4.116 -11.984 -5.282 1.00 98.00 92 ASP A CA 1
ATOM 718 C C . ASP A 1 92 ? 2.719 -12.044 -5.922 1.00 98.00 92 ASP A C 1
ATOM 720 O O . ASP A 1 92 ? 1.995 -11.046 -5.998 1.00 98.00 92 ASP A O 1
ATOM 724 N N . ASP A 1 93 ? 2.346 -13.229 -6.404 1.00 97.81 93 ASP A N 1
ATOM 725 C CA . ASP A 1 93 ? 1.064 -13.441 -7.077 1.00 97.81 93 ASP A CA 1
ATOM 726 C C . ASP A 1 93 ? -0.120 -13.102 -6.155 1.00 97.81 93 ASP A C 1
ATOM 728 O O . ASP A 1 93 ? -1.084 -12.486 -6.597 1.00 97.81 93 ASP A O 1
ATOM 732 N N . ALA A 1 94 ? -0.021 -13.407 -4.857 1.00 97.88 94 ALA A N 1
ATOM 733 C CA . ALA A 1 94 ? -1.080 -13.121 -3.891 1.00 97.88 94 ALA A CA 1
ATOM 734 C C . ALA A 1 94 ? -1.283 -11.612 -3.683 1.00 97.88 94 ALA A C 1
ATOM 736 O O . ALA A 1 94 ? -2.419 -11.142 -3.606 1.00 97.88 94 ALA A O 1
ATOM 737 N N . ALA A 1 95 ? -0.199 -10.839 -3.617 1.00 98.06 95 ALA A N 1
ATOM 738 C CA . ALA A 1 95 ? -0.255 -9.386 -3.547 1.00 98.06 95 ALA A CA 1
ATOM 739 C C . ALA A 1 95 ? -0.820 -8.778 -4.838 1.00 98.06 95 ALA A C 1
ATOM 741 O O . ALA A 1 95 ? -1.620 -7.842 -4.775 1.00 98.06 95 ALA A O 1
ATOM 742 N N . ILE A 1 96 ? -0.434 -9.308 -6.003 1.00 97.88 96 ILE A N 1
ATOM 743 C CA . ILE A 1 96 ? -0.979 -8.877 -7.296 1.00 97.88 96 ILE A CA 1
ATOM 744 C C . ILE A 1 96 ? -2.482 -9.146 -7.349 1.00 97.88 96 ILE A C 1
ATOM 746 O O . ILE A 1 96 ? -3.238 -8.225 -7.669 1.00 97.88 96 ILE A O 1
ATOM 750 N N . ASP A 1 97 ? -2.912 -10.357 -6.997 1.00 97.56 97 ASP A N 1
ATOM 751 C CA . ASP A 1 97 ? -4.318 -10.753 -6.974 1.00 97.56 97 ASP A CA 1
ATOM 752 C C . ASP A 1 97 ? -5.107 -9.852 -6.023 1.00 97.56 97 ASP A C 1
ATOM 754 O O . ASP A 1 97 ? -6.060 -9.202 -6.460 1.00 97.56 97 ASP A O 1
ATOM 758 N N . PHE A 1 98 ? -4.634 -9.693 -4.781 1.00 97.56 98 PHE A N 1
ATOM 759 C CA . PHE A 1 98 ? -5.239 -8.806 -3.788 1.00 97.56 98 PHE A CA 1
ATOM 760 C C . PHE A 1 98 ? -5.434 -7.389 -4.329 1.00 97.56 98 PHE A C 1
ATOM 762 O O . PHE A 1 98 ? -6.553 -6.876 -4.298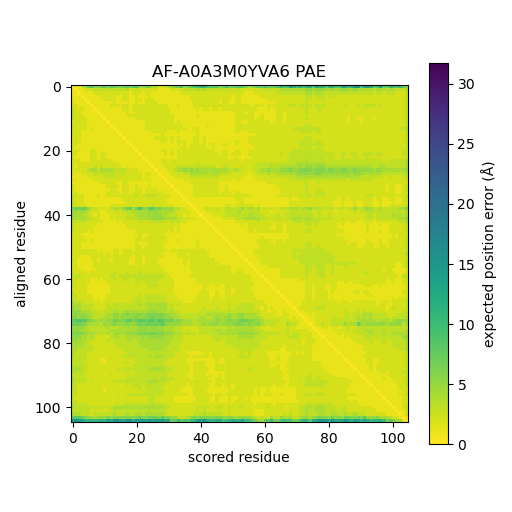 1.00 97.56 98 PHE A O 1
ATOM 769 N N . LEU A 1 99 ? -4.375 -6.751 -4.840 1.00 97.25 99 LEU A N 1
ATOM 770 C CA . LEU A 1 99 ? -4.479 -5.397 -5.383 1.00 97.25 99 LEU A CA 1
ATOM 771 C C . LEU A 1 99 ? -5.441 -5.365 -6.565 1.00 97.25 99 LEU A C 1
ATOM 773 O O . LEU A 1 99 ? -6.219 -4.427 -6.683 1.00 97.25 99 LEU A O 1
ATOM 777 N N . SER A 1 100 ? -5.405 -6.377 -7.433 1.00 96.31 100 SER A N 1
ATOM 778 C CA . SER A 1 100 ? -6.251 -6.452 -8.617 1.00 96.31 100 SER A CA 1
ATOM 779 C C . SER A 1 100 ? -7.736 -6.609 -8.269 1.00 96.31 100 SER A C 1
ATOM 781 O O . SER A 1 100 ? -8.579 -6.099 -8.998 1.00 96.31 100 SER A O 1
ATOM 783 N N . GLU A 1 101 ? -8.097 -7.246 -7.163 1.00 96.00 101 GLU A N 1
ATOM 784 C CA . GLU A 1 101 ? -9.499 -7.482 -6.800 1.00 96.00 101 GLU A CA 1
ATOM 785 C C . GLU A 1 101 ? -10.195 -6.257 -6.194 1.00 96.00 101 GLU A C 1
ATOM 787 O O . GLU A 1 101 ? -11.427 -6.214 -6.140 1.00 96.00 101 GLU A O 1
ATOM 792 N N . GLN A 1 102 ? -9.437 -5.233 -5.787 1.00 96.50 102 GLN A N 1
ATOM 793 C CA . GLN A 1 102 ? -10.023 -4.059 -5.146 1.00 96.50 102 GLN A CA 1
ATOM 794 C C . GLN A 1 102 ? -10.836 -3.195 -6.133 1.00 96.50 102 GLN A C 1
ATOM 796 O O . GLN A 1 102 ? -10.479 -3.083 -7.314 1.00 96.50 102 GLN A O 1
ATOM 801 N N . PRO A 1 103 ? -11.926 -2.544 -5.677 1.00 96.56 103 PRO A N 1
ATOM 802 C CA . PRO A 1 103 ? -12.689 -1.611 -6.499 1.00 96.56 103 PRO A CA 1
ATOM 803 C C . PRO A 1 103 ? -11.813 -0.456 -6.991 1.00 96.56 103 PRO A C 1
ATOM 805 O O . PRO A 1 103 ? -11.084 0.147 -6.206 1.00 96.56 103 PRO A O 1
ATOM 808 N N . PHE A 1 104 ? -11.922 -0.111 -8.273 1.00 90.56 104 PHE A N 1
ATOM 809 C CA . PHE A 1 104 ? -11.258 1.051 -8.863 1.00 90.56 104 PHE A CA 1
ATOM 810 C C . PHE A 1 104 ? -12.323 2.058 -9.295 1.00 90.56 104 PHE A C 1
ATOM 812 O O . PHE A 1 104 ? -13.218 1.699 -10.067 1.00 90.56 104 PHE A O 1
ATOM 819 N N . VAL A 1 105 ? -12.261 3.271 -8.739 1.00 74.62 105 VAL A N 1
ATOM 820 C CA . VAL A 1 105 ? -13.305 4.306 -8.850 1.00 74.62 105 VAL A CA 1
ATOM 82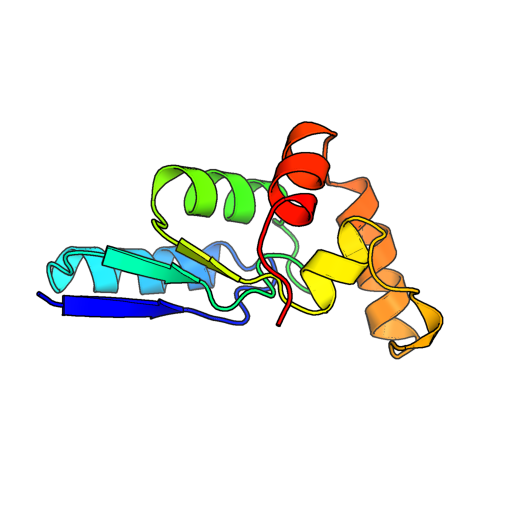1 C C . VAL A 1 105 ? -12.848 5.453 -9.739 1.00 74.62 105 VAL A C 1
ATOM 823 O O . VAL A 1 105 ? -11.656 5.822 -9.657 1.00 74.62 105 VAL A O 1
#

Radius of gyration: 13.34 Å; Cα contacts (8 Å, |Δi|>4): 174; chains: 1; bounding box: 30×24×41 Å

Mean predicted aligned error: 2.25 Å